Protein AF-A0AAV7JJJ1-F1 (afdb_monomer_lite)

Sequence (125 aa):
MEVPTSPKYDLMKPVVTVRGFFNPWGVAVDDDIGFIYVTDWSIPIISIFSETGEFLNTFTNLIMREAWGIAIRRDKLYVTDTSVDALFYFQFDAGLHLVGTFGNGRGSADNQFDYPNGITVNIRP

Organism: NCBI:txid111878

Radius of gyration: 17.33 Å; chains: 1; bounding box: 35×55×40 Å

Foldseek 3Di:
DDDDPDPVCVVVPDLDDDDDADAWAEWEADPVQGKIWIDHQQDQWIFIAHNSRHTDDIDHDPPAHGWAYWYDADQKIKTDHQVFQKIWIFGHDPDTDTPDIFAPEDDDDPSGGHRDHYDYDPNDD

pLDDT: mean 87.76, std 12.78, range [43.44, 97.56]

Structure (mmCIF, N/CA/C/O backbone):
data_AF-A0AAV7JJJ1-F1
#
_entry.id   AF-A0AAV7JJJ1-F1
#
loop_
_atom_site.group_PDB
_atom_site.id
_atom_site.type_symbol
_atom_site.label_atom_id
_atom_site.label_alt_id
_atom_site.label_comp_id
_atom_site.label_asym_id
_atom_site.label_entity_id
_atom_site.label_seq_id
_atom_site.pdbx_PDB_ins_code
_atom_site.Cartn_x
_atom_site.Cartn_y
_atom_site.Cartn_z
_atom_site.occupancy
_atom_site.B_iso_or_equiv
_atom_site.auth_seq_id
_atom_site.auth_comp_id
_atom_site.auth_asym_id
_atom_site.auth_atom_id
_atom_site.pdbx_PDB_model_num
ATOM 1 N N . MET A 1 1 ? -16.444 41.932 19.109 1.00 43.94 1 MET A N 1
ATOM 2 C CA . MET A 1 1 ? -16.946 41.449 17.809 1.00 43.94 1 MET A CA 1
ATOM 3 C C . MET A 1 1 ? -16.782 39.943 17.839 1.00 43.94 1 MET A C 1
ATOM 5 O O . MET A 1 1 ? -15.655 39.473 17.785 1.00 43.94 1 MET A O 1
ATOM 9 N N . GLU A 1 2 ? -17.861 39.216 18.111 1.00 43.44 2 GLU A N 1
ATOM 10 C CA . GLU A 1 2 ? -17.832 37.751 18.174 1.00 43.44 2 GLU A CA 1
ATOM 11 C C . GLU A 1 2 ? -17.745 37.189 16.754 1.00 43.44 2 GLU A C 1
ATOM 13 O O . GLU A 1 2 ? -18.438 37.657 15.850 1.00 43.44 2 GLU A O 1
ATOM 18 N N . VAL A 1 3 ? -16.853 36.222 16.545 1.00 57.00 3 VAL A N 1
ATOM 19 C CA . VAL A 1 3 ? -16.746 35.500 15.275 1.00 57.00 3 VAL A CA 1
ATOM 20 C C . VAL A 1 3 ? -17.973 34.587 15.166 1.00 57.00 3 VAL A C 1
ATOM 22 O O . VAL A 1 3 ? -18.196 33.798 16.084 1.00 57.00 3 VAL A O 1
ATOM 25 N N . PRO A 1 4 ? -18.776 34.654 14.090 1.00 48.22 4 PRO A N 1
ATOM 26 C CA . P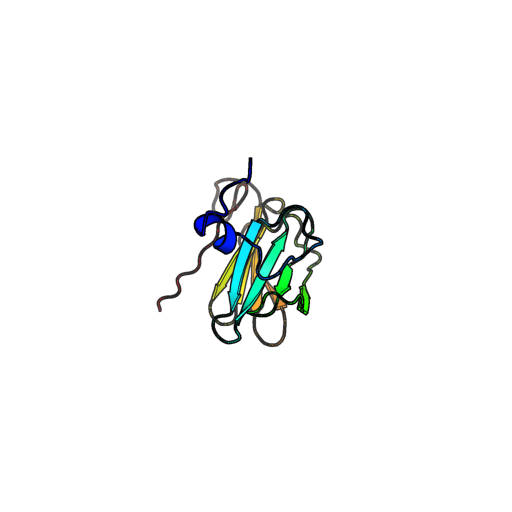RO A 1 4 ? -19.939 33.786 13.948 1.00 48.22 4 PRO A CA 1
ATOM 27 C C . PRO A 1 4 ? -19.507 32.315 13.905 1.00 48.22 4 PRO A C 1
ATOM 29 O O . PRO A 1 4 ? -18.723 31.917 13.039 1.00 48.22 4 PRO A O 1
ATOM 32 N N . THR A 1 5 ? -20.036 31.489 14.808 1.00 59.81 5 THR A N 1
ATOM 33 C CA . THR A 1 5 ? -19.883 30.030 14.772 1.00 59.81 5 THR A CA 1
ATOM 34 C C . THR A 1 5 ? -20.733 29.466 13.634 1.00 59.81 5 THR A C 1
ATOM 36 O O . THR A 1 5 ? -21.878 29.059 13.802 1.00 59.81 5 THR A O 1
ATOM 39 N N . SER A 1 6 ? -20.195 29.496 12.415 1.00 52.44 6 SER A N 1
ATOM 40 C CA . SER A 1 6 ? -20.846 28.875 11.260 1.00 52.44 6 SER A CA 1
ATOM 41 C C . SER A 1 6 ? -20.869 27.344 11.438 1.00 52.44 6 SER A C 1
ATOM 43 O O . SER A 1 6 ? -19.796 26.742 11.560 1.00 52.44 6 SER A O 1
ATOM 45 N N . PRO A 1 7 ? -22.046 26.684 11.377 1.00 59.09 7 PRO A N 1
ATOM 46 C CA . PRO A 1 7 ? -22.172 25.230 11.536 1.00 59.09 7 PRO A CA 1
ATOM 47 C C . PRO A 1 7 ? -21.383 24.417 10.498 1.00 59.09 7 PRO A C 1
ATOM 49 O O . PRO A 1 7 ? -21.140 23.230 10.686 1.00 59.09 7 PRO A O 1
ATOM 52 N N . LYS A 1 8 ? -20.931 25.051 9.408 1.00 53.62 8 LYS A N 1
ATOM 53 C CA . LYS A 1 8 ? -20.120 24.404 8.366 1.00 53.62 8 LYS A CA 1
ATOM 54 C C . LYS A 1 8 ? -18.715 24.012 8.841 1.00 53.62 8 LYS A C 1
ATOM 56 O O . LYS A 1 8 ? -18.117 23.132 8.233 1.00 53.62 8 LYS A O 1
ATOM 61 N N . TYR A 1 9 ? -18.194 24.642 9.897 1.00 52.31 9 TYR A N 1
ATOM 62 C CA . TYR A 1 9 ? -16.849 24.358 10.419 1.00 52.31 9 TYR A CA 1
ATOM 63 C C . TYR A 1 9 ? -16.840 23.369 11.588 1.00 52.31 9 TYR A C 1
ATOM 65 O O . TYR A 1 9 ? -15.801 22.775 11.863 1.00 52.31 9 TYR A O 1
ATOM 73 N N . ASP A 1 10 ? -17.983 23.135 12.239 1.00 61.75 10 ASP A N 1
ATOM 74 C CA . ASP A 1 10 ? -18.092 22.105 13.283 1.00 61.75 10 ASP A CA 1
ATOM 75 C C . ASP A 1 10 ? -17.968 20.685 12.699 1.00 61.75 10 ASP A C 1
ATOM 77 O O . ASP A 1 10 ? -17.469 19.786 13.367 1.00 61.75 10 ASP A O 1
ATOM 81 N N . LEU A 1 11 ? -18.309 20.510 11.414 1.00 61.12 11 LEU A N 1
ATOM 82 C CA . LEU A 1 11 ? -18.124 19.263 10.656 1.00 61.12 11 LEU A CA 1
ATOM 83 C C . LEU A 1 11 ? -16.674 19.006 10.208 1.00 61.12 11 LEU A C 1
ATOM 85 O O . LEU A 1 11 ? -16.381 17.925 9.710 1.00 61.12 11 LEU A O 1
ATOM 89 N N . MET A 1 12 ? -15.770 19.982 10.348 1.00 65.44 12 MET A N 1
ATOM 90 C CA . MET A 1 12 ? -14.355 19.838 9.966 1.00 65.44 12 MET A CA 1
ATOM 91 C C . MET A 1 12 ? -13.448 19.525 11.160 1.00 65.44 12 MET A C 1
ATOM 93 O O . MET A 1 12 ? -12.228 19.453 11.007 1.00 65.44 12 MET A O 1
ATOM 97 N N . LYS A 1 13 ? -14.016 19.353 12.361 1.00 68.88 13 LYS A N 1
ATOM 98 C CA . LYS A 1 13 ? -13.244 18.894 13.513 1.00 68.88 13 LYS A CA 1
ATOM 99 C C . LYS A 1 13 ? -12.899 17.415 13.313 1.00 68.88 13 LYS A C 1
ATOM 101 O O . LYS A 1 13 ? -13.810 16.626 13.058 1.00 68.88 13 LYS A O 1
ATOM 106 N N . PRO A 1 14 ? -11.618 17.023 13.432 1.00 70.69 14 PRO A N 1
ATOM 107 C CA . PRO A 1 14 ? -11.247 15.618 13.379 1.00 70.69 14 PRO A CA 1
ATOM 108 C C . PRO A 1 14 ? -12.008 14.850 14.461 1.00 70.69 14 PRO A C 1
ATOM 110 O O . PRO A 1 14 ? -11.978 15.250 15.625 1.00 70.69 14 PRO A O 1
ATOM 113 N N . VAL A 1 15 ? -12.662 13.749 14.087 1.00 75.81 15 VAL A N 1
ATOM 114 C CA . VAL A 1 15 ? -13.274 12.826 15.061 1.00 75.81 15 VAL A CA 1
ATOM 115 C C . VAL A 1 15 ? -12.175 12.165 15.899 1.00 75.81 15 VAL A C 1
ATOM 117 O O . VAL A 1 15 ? -12.313 12.022 17.110 1.00 75.81 15 VAL A O 1
ATOM 120 N N . VAL A 1 16 ? -11.043 11.851 15.261 1.00 79.56 16 VAL A N 1
ATOM 121 C CA . VAL A 1 16 ? -9.823 11.339 15.889 1.00 79.56 16 VAL A CA 1
ATOM 122 C C . VAL A 1 16 ? -8.614 12.027 15.258 1.00 79.56 16 VAL A C 1
ATOM 124 O O . VAL A 1 16 ? -8.584 12.274 14.054 1.00 79.56 16 VAL A O 1
ATOM 127 N N . THR A 1 17 ? -7.613 12.366 16.074 1.00 80.50 17 THR A N 1
ATOM 128 C CA . THR A 1 17 ? -6.314 12.854 15.592 1.00 80.50 17 THR A CA 1
ATOM 129 C C . THR A 1 17 ? -5.267 11.774 15.801 1.00 80.50 17 THR A C 1
ATOM 131 O O . THR A 1 17 ? -4.883 11.491 16.935 1.00 80.50 17 THR A O 1
ATOM 13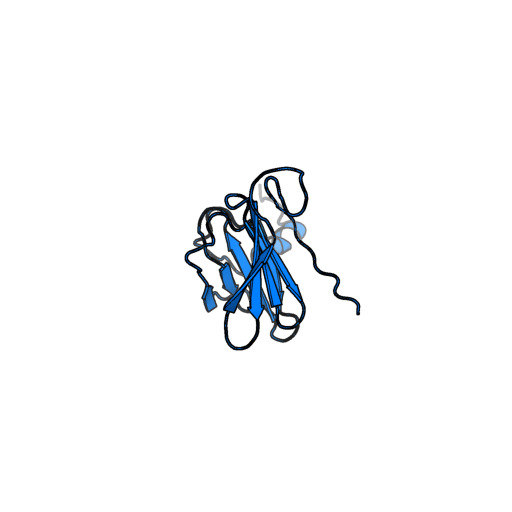4 N N . VAL A 1 18 ? -4.775 11.212 14.702 1.00 80.81 18 VAL A N 1
ATOM 135 C CA . VAL A 1 18 ? -3.653 10.273 14.697 1.00 80.81 18 VAL A CA 1
ATOM 136 C C . VAL A 1 18 ? -2.351 11.043 14.467 1.00 80.81 18 VAL A C 1
ATOM 138 O O . VAL A 1 18 ? -2.295 11.950 13.638 1.00 80.81 18 VAL A O 1
ATOM 141 N N . ARG A 1 19 ? -1.296 10.703 15.215 1.00 82.44 19 ARG A N 1
ATOM 142 C CA . ARG A 1 19 ? 0.049 11.292 15.087 1.00 82.44 19 ARG A CA 1
ATOM 143 C C . ARG A 1 19 ? 1.047 10.246 14.592 1.00 82.44 19 ARG A C 1
ATOM 145 O O . ARG A 1 19 ? 0.778 9.056 14.683 1.00 82.44 19 ARG A O 1
ATOM 152 N N . GLY A 1 20 ? 2.216 10.697 14.138 1.00 81.69 20 GLY A N 1
ATOM 153 C CA . GLY A 1 20 ? 3.324 9.816 13.743 1.00 81.69 20 GLY A CA 1
ATOM 154 C C . GLY A 1 20 ? 3.426 9.539 12.243 1.00 81.69 20 GLY A C 1
ATOM 155 O O . GLY A 1 20 ? 4.365 8.870 11.830 1.00 81.69 20 GLY A O 1
ATOM 156 N N . PHE A 1 21 ? 2.518 10.094 11.439 1.00 87.06 21 PHE A N 1
ATOM 157 C CA . PHE A 1 21 ? 2.691 10.170 9.993 1.00 87.06 21 PHE A CA 1
ATOM 158 C C . PHE A 1 21 ? 3.662 11.287 9.619 1.00 87.06 21 PHE A C 1
ATOM 160 O O . PHE A 1 21 ? 3.628 12.371 10.210 1.00 87.06 21 PHE A O 1
ATOM 167 N N . PHE A 1 22 ? 4.487 11.024 8.614 1.00 90.81 22 PHE A N 1
ATOM 168 C CA . PHE A 1 22 ? 5.358 12.012 7.991 1.00 90.81 22 PHE A CA 1
ATOM 169 C C . PHE A 1 22 ? 4.798 12.409 6.633 1.00 90.81 22 PHE A C 1
ATOM 171 O O . PHE A 1 22 ? 4.587 13.597 6.399 1.00 90.81 22 PHE A O 1
ATOM 178 N N . ASN A 1 23 ? 4.503 11.431 5.773 1.00 93.38 23 ASN A N 1
ATOM 179 C CA . ASN A 1 23 ? 3.926 11.658 4.452 1.00 93.38 23 ASN A CA 1
ATOM 180 C C . ASN A 1 23 ? 2.963 10.510 4.096 1.00 93.38 23 ASN A C 1
ATOM 182 O O . ASN A 1 23 ? 3.336 9.621 3.333 1.00 93.38 23 ASN A O 1
ATOM 186 N N . PRO A 1 24 ? 1.733 10.488 4.640 1.00 93.81 24 PRO A N 1
ATOM 187 C CA . PRO A 1 24 ? 0.760 9.453 4.311 1.00 93.81 24 PRO A CA 1
ATOM 188 C C . PRO A 1 24 ? 0.241 9.653 2.880 1.00 93.81 24 PRO A C 1
ATOM 190 O O . PRO A 1 24 ? -0.165 10.762 2.529 1.00 93.81 24 PRO A O 1
ATOM 193 N N . TRP A 1 25 ? 0.240 8.597 2.059 1.00 94.94 25 TRP A N 1
ATOM 194 C CA . TRP A 1 25 ? -0.097 8.702 0.626 1.00 94.94 25 TRP A CA 1
ATOM 195 C C . TRP A 1 25 ? -1.232 7.793 0.164 1.00 94.94 25 TRP A C 1
ATOM 197 O O . TRP A 1 25 ? -2.059 8.217 -0.645 1.00 94.94 25 TRP A O 1
ATOM 207 N N . GLY A 1 26 ? -1.281 6.557 0.650 1.00 96.12 26 GLY A N 1
ATOM 208 C CA . GLY A 1 26 ? -2.278 5.569 0.257 1.00 96.12 26 GLY A CA 1
ATOM 209 C C . GLY A 1 26 ? -3.128 5.128 1.438 1.00 96.12 26 GLY A C 1
ATOM 210 O O . GLY A 1 26 ? -2.650 5.048 2.567 1.00 96.12 26 GLY A O 1
ATOM 211 N N . VAL A 1 27 ? -4.393 4.813 1.163 1.00 96.94 27 VAL A N 1
ATOM 212 C CA . VAL A 1 27 ? -5.323 4.234 2.134 1.00 96.94 27 VAL A CA 1
ATOM 213 C C . VAL A 1 27 ? -6.142 3.122 1.485 1.00 96.94 27 VAL A C 1
ATOM 215 O O . VAL A 1 27 ? -6.594 3.264 0.349 1.00 96.94 27 VAL A O 1
ATOM 218 N N . ALA A 1 28 ? -6.337 2.024 2.208 1.00 96.44 28 ALA A N 1
ATOM 219 C CA . ALA A 1 28 ? -7.251 0.949 1.846 1.00 96.44 28 ALA A CA 1
ATOM 220 C C . ALA A 1 28 ? -8.035 0.499 3.082 1.00 96.44 28 ALA A C 1
ATOM 222 O O . ALA A 1 28 ? -7.555 0.627 4.208 1.00 96.44 28 ALA A O 1
ATOM 223 N N . VAL A 1 29 ? -9.236 -0.023 2.860 1.00 95.19 29 VAL A N 1
ATOM 224 C CA . VAL A 1 29 ? -10.098 -0.568 3.910 1.00 95.19 29 VAL A CA 1
ATOM 225 C C . VAL A 1 29 ? -10.294 -2.050 3.632 1.00 95.19 29 VAL A C 1
ATOM 227 O O . VAL A 1 29 ? -10.489 -2.444 2.482 1.00 95.19 29 VAL A O 1
ATOM 230 N N . ASP A 1 30 ? -10.187 -2.860 4.676 1.00 92.88 30 ASP A N 1
ATOM 231 C CA . ASP A 1 30 ? -10.661 -4.236 4.655 1.00 92.88 30 ASP A CA 1
ATOM 232 C C . ASP A 1 30 ? -12.182 -4.229 4.818 1.00 92.88 30 ASP A C 1
ATOM 234 O O . ASP A 1 30 ? -12.691 -3.896 5.889 1.00 92.88 30 ASP A O 1
ATOM 238 N N . ASP A 1 31 ? -12.902 -4.571 3.751 1.00 90.38 31 ASP A N 1
ATOM 239 C CA . ASP A 1 31 ? -14.366 -4.557 3.735 1.00 90.38 31 ASP A CA 1
ATOM 240 C C . ASP A 1 31 ? -14.992 -5.607 4.678 1.00 90.38 31 ASP A C 1
ATOM 242 O O . ASP A 1 31 ? -16.156 -5.452 5.054 1.00 90.38 31 ASP A O 1
ATOM 246 N N . ASP A 1 32 ? -14.255 -6.653 5.078 1.00 89.94 32 ASP A N 1
ATOM 247 C CA . ASP A 1 32 ? -14.782 -7.734 5.919 1.00 89.94 32 ASP A CA 1
ATOM 248 C C . ASP A 1 32 ? -14.714 -7.393 7.419 1.00 89.94 32 ASP A C 1
ATOM 250 O O . ASP A 1 32 ? -15.638 -7.722 8.168 1.00 89.94 32 ASP A O 1
ATOM 254 N N . ILE A 1 33 ? -13.639 -6.733 7.875 1.00 91.38 33 ILE A N 1
ATOM 255 C CA . ILE A 1 33 ? -13.418 -6.415 9.308 1.00 91.38 33 ILE A CA 1
ATOM 256 C C . ILE A 1 33 ? -13.351 -4.915 9.629 1.00 91.38 33 ILE A C 1
ATOM 258 O O . ILE A 1 33 ? -13.283 -4.546 10.801 1.00 91.38 33 ILE A O 1
ATOM 262 N N . GLY A 1 34 ? -13.333 -4.044 8.618 1.00 93.06 34 GLY A N 1
ATOM 263 C CA . GLY A 1 34 ? -13.321 -2.586 8.776 1.00 93.06 34 GLY A CA 1
ATOM 264 C C . GLY A 1 34 ? -11.958 -1.973 9.117 1.00 93.06 34 GLY A C 1
ATOM 265 O O . GLY A 1 34 ? -11.879 -0.783 9.427 1.00 93.06 34 GLY A O 1
ATOM 266 N N . PHE A 1 35 ? -10.868 -2.743 9.086 1.00 94.56 35 PHE A N 1
ATOM 267 C CA . PHE A 1 35 ? -9.534 -2.209 9.372 1.00 94.56 35 PHE A CA 1
ATOM 268 C C . PHE A 1 35 ? -9.053 -1.284 8.253 1.00 94.56 35 PHE A C 1
ATOM 270 O O . PHE A 1 35 ? -9.254 -1.547 7.068 1.00 94.56 35 PHE A O 1
ATOM 277 N N . ILE A 1 36 ? -8.382 -0.200 8.640 1.00 95.25 36 ILE A N 1
ATOM 278 C CA . ILE A 1 36 ? -7.868 0.826 7.733 1.00 95.25 36 ILE A CA 1
ATOM 279 C C . ILE A 1 36 ? -6.348 0.696 7.659 1.00 95.25 36 ILE A C 1
ATOM 281 O O . ILE A 1 36 ? -5.661 0.734 8.678 1.00 95.25 36 ILE A O 1
ATOM 285 N N . TYR A 1 37 ? -5.820 0.593 6.446 1.00 95.56 37 TYR A N 1
ATOM 286 C CA . TYR A 1 37 ? -4.399 0.430 6.159 1.00 95.56 37 TYR A CA 1
ATOM 287 C C . TYR A 1 37 ? -3.889 1.680 5.464 1.00 95.56 37 TYR A C 1
ATOM 289 O O . TYR A 1 37 ? -4.437 2.077 4.438 1.00 95.56 37 TYR A O 1
ATOM 297 N N . VAL A 1 38 ? -2.841 2.293 6.009 1.00 96.31 38 VAL A N 1
ATOM 298 C CA . VAL A 1 38 ? -2.282 3.550 5.502 1.00 96.31 38 VAL A CA 1
ATOM 299 C C . VAL A 1 38 ? -0.798 3.378 5.218 1.00 96.31 38 VAL A C 1
ATOM 301 O O . VAL A 1 38 ? -0.042 2.980 6.105 1.00 96.31 38 VAL A O 1
ATOM 304 N N . THR A 1 39 ? -0.374 3.694 3.997 1.00 95.88 39 THR A N 1
ATOM 305 C CA . THR A 1 39 ? 1.046 3.776 3.625 1.00 95.88 39 THR A CA 1
ATOM 306 C C . THR A 1 39 ? 1.604 5.153 3.956 1.00 95.88 39 THR A C 1
ATOM 308 O O . THR A 1 39 ? 0.932 6.173 3.776 1.00 95.88 39 THR A O 1
ATOM 311 N N . ASP A 1 40 ? 2.855 5.186 4.409 1.00 93.81 40 ASP A N 1
ATOM 312 C CA . ASP A 1 40 ? 3.634 6.412 4.562 1.00 93.81 40 ASP A CA 1
ATOM 313 C C . ASP A 1 40 ? 4.824 6.365 3.598 1.00 93.81 40 ASP A C 1
ATOM 315 O O . ASP A 1 40 ? 5.609 5.424 3.610 1.00 93.81 40 ASP A O 1
ATOM 319 N N . TRP A 1 41 ? 4.966 7.367 2.736 1.00 91.88 41 TRP A N 1
ATOM 320 C CA . TRP A 1 41 ? 6.045 7.398 1.745 1.00 91.88 41 TRP A CA 1
ATOM 321 C C . TRP A 1 41 ? 7.422 7.573 2.391 1.00 91.88 41 TRP A C 1
ATOM 323 O O . TRP A 1 41 ? 8.425 7.109 1.859 1.00 91.88 41 TRP A O 1
ATOM 333 N N . SER A 1 42 ? 7.491 8.242 3.544 1.00 91.31 42 SER A N 1
ATOM 334 C CA . SER A 1 42 ? 8.760 8.521 4.221 1.00 91.31 42 SER A CA 1
ATOM 335 C C . SER A 1 42 ? 9.152 7.467 5.245 1.00 91.31 42 SER A C 1
ATOM 337 O O . SER A 1 42 ? 10.290 7.480 5.720 1.00 91.31 42 SER A O 1
ATOM 339 N N . ILE A 1 43 ? 8.234 6.569 5.602 1.00 89.69 43 ILE A N 1
ATOM 340 C CA . ILE A 1 43 ? 8.505 5.473 6.525 1.00 89.69 43 ILE A CA 1
ATOM 341 C C . ILE A 1 43 ? 8.046 4.172 5.864 1.00 89.69 43 ILE A C 1
ATOM 343 O O . ILE A 1 43 ? 6.859 4.048 5.595 1.00 89.69 43 ILE A O 1
ATOM 347 N N . PRO A 1 44 ? 8.917 3.162 5.680 1.00 89.25 44 PRO A N 1
ATOM 348 C CA . PRO A 1 44 ? 8.584 1.903 5.006 1.00 89.25 44 PRO A CA 1
ATOM 349 C C . PRO A 1 44 ? 7.709 0.973 5.873 1.00 89.25 44 PRO A C 1
ATOM 351 O O . PRO A 1 44 ? 8.070 -0.164 6.198 1.00 89.25 44 PRO A O 1
ATOM 354 N N . ILE A 1 45 ? 6.553 1.477 6.291 1.00 92.06 45 ILE A N 1
ATOM 355 C CA . ILE A 1 45 ? 5.550 0.804 7.102 1.00 92.06 45 ILE A CA 1
ATOM 356 C C . ILE A 1 45 ? 4.161 1.007 6.500 1.00 92.06 45 ILE A C 1
ATOM 358 O O . ILE A 1 45 ? 3.886 1.980 5.799 1.00 92.06 45 ILE A O 1
ATOM 362 N N . ILE A 1 46 ? 3.268 0.090 6.845 1.00 94.38 46 ILE A N 1
ATOM 363 C CA . ILE A 1 46 ? 1.827 0.236 6.698 1.00 94.38 46 ILE A CA 1
ATOM 364 C C . ILE A 1 46 ? 1.263 0.344 8.110 1.00 94.38 46 ILE A C 1
ATOM 366 O O . ILE A 1 46 ? 1.410 -0.581 8.910 1.00 94.38 46 ILE A O 1
ATOM 370 N N . SER A 1 47 ? 0.645 1.473 8.427 1.00 94.69 47 SER A N 1
ATOM 371 C CA . SER A 1 47 ? -0.050 1.676 9.697 1.00 94.69 47 SER A CA 1
ATOM 372 C C . SER A 1 47 ? -1.462 1.106 9.602 1.00 94.69 47 SER A C 1
ATOM 374 O O . SER A 1 47 ? -2.149 1.328 8.607 1.00 94.69 47 SER A O 1
ATOM 376 N N . ILE A 1 48 ? -1.886 0.375 10.630 1.00 94.56 48 ILE A N 1
ATOM 377 C CA . ILE A 1 48 ? -3.165 -0.335 10.683 1.00 94.56 48 ILE A CA 1
ATOM 378 C C . ILE A 1 48 ? -4.015 0.281 11.789 1.00 94.56 48 ILE A C 1
ATOM 380 O O . ILE A 1 48 ? -3.562 0.399 12.932 1.00 94.56 48 ILE A O 1
ATOM 384 N N . PHE A 1 49 ? -5.246 0.646 11.453 1.00 94.25 49 PHE A N 1
ATOM 385 C CA . PHE A 1 49 ? -6.208 1.258 12.360 1.00 94.25 49 PHE A CA 1
ATOM 386 C C . PHE A 1 49 ? -7.511 0.472 12.398 1.00 94.25 49 PHE A C 1
ATOM 388 O O . PHE A 1 49 ? -7.854 -0.227 11.445 1.00 94.25 49 PHE A O 1
ATOM 395 N N . SER A 1 50 ? -8.255 0.626 13.487 1.00 93.50 50 SER A N 1
ATOM 396 C CA . SER A 1 50 ? -9.654 0.216 13.541 1.00 93.50 50 SER A CA 1
ATOM 397 C C . SER A 1 50 ? -10.513 1.100 12.630 1.00 93.50 50 SER A C 1
ATOM 399 O O . SER A 1 50 ? -10.107 2.198 12.238 1.00 93.50 50 SER A O 1
ATOM 401 N N . GLU A 1 51 ? -11.753 0.678 12.383 1.00 92.62 51 GLU A N 1
ATOM 402 C CA . GLU A 1 51 ? -12.758 1.486 11.673 1.00 92.62 51 GLU A CA 1
ATOM 403 C C . GLU A 1 51 ? -13.044 2.840 12.355 1.00 92.62 51 GLU A C 1
ATOM 405 O O . GLU A 1 51 ? -13.476 3.796 11.712 1.00 92.62 51 GLU A O 1
ATOM 410 N N . THR A 1 52 ? -12.775 2.947 13.661 1.00 90.38 52 THR A N 1
ATOM 411 C CA . THR A 1 52 ? -12.948 4.174 14.451 1.00 90.38 52 THR A CA 1
ATOM 412 C C . THR A 1 52 ? -11.700 5.061 14.471 1.00 90.38 52 THR A C 1
ATOM 414 O O . THR A 1 52 ? -11.732 6.141 15.060 1.00 90.38 52 THR A O 1
ATOM 417 N N . GLY A 1 53 ? -10.609 4.642 13.819 1.00 89.12 53 GLY A N 1
ATOM 418 C CA . GLY A 1 53 ? -9.351 5.388 13.737 1.00 89.12 53 GLY A CA 1
ATOM 419 C C . GLY A 1 53 ? -8.395 5.169 14.914 1.00 89.12 53 GLY A C 1
ATOM 420 O O . GLY A 1 53 ? -7.434 5.925 15.063 1.00 89.12 53 GLY A O 1
ATOM 421 N N . GLU A 1 54 ? -8.627 4.156 15.754 1.00 91.44 54 GLU A N 1
ATOM 422 C CA . GLU A 1 54 ? -7.668 3.741 16.783 1.00 91.44 54 GLU A CA 1
ATOM 423 C C . GLU A 1 54 ? -6.469 3.057 16.123 1.00 91.44 54 GLU A C 1
ATOM 425 O O . GLU A 1 54 ? -6.643 2.179 15.283 1.00 91.44 54 GLU A O 1
ATOM 430 N N . PHE A 1 55 ? -5.248 3.445 16.492 1.00 92.81 55 PHE A N 1
ATOM 431 C CA . PHE A 1 55 ? -4.043 2.771 16.011 1.00 92.81 55 PHE A CA 1
ATOM 432 C C . PHE A 1 55 ? -3.940 1.371 16.618 1.00 92.81 55 PHE A C 1
ATOM 434 O O . PHE A 1 55 ? -3.890 1.231 17.838 1.00 92.81 55 PHE A O 1
ATOM 441 N N . LEU A 1 56 ? -3.858 0.351 15.766 1.00 92.88 56 LEU A N 1
ATOM 442 C CA . LEU A 1 56 ? -3.789 -1.045 16.188 1.00 92.88 56 LEU A CA 1
ATOM 443 C C . LEU A 1 56 ? -2.369 -1.593 16.093 1.00 92.88 56 LEU A C 1
ATOM 445 O O . LEU A 1 56 ? -1.881 -2.219 17.033 1.00 92.88 56 LEU A O 1
ATOM 449 N N . ASN A 1 57 ? -1.713 -1.406 14.945 1.00 92.31 57 ASN A N 1
ATOM 450 C CA . ASN A 1 57 ? -0.400 -1.991 14.690 1.00 92.31 57 ASN A CA 1
ATOM 451 C C . ASN A 1 57 ? 0.310 -1.333 13.495 1.00 92.31 57 ASN A C 1
ATOM 453 O O . ASN A 1 57 ? -0.280 -0.553 12.749 1.00 92.31 57 ASN A O 1
ATOM 457 N N . THR A 1 58 ? 1.568 -1.704 13.273 1.00 92.25 58 THR A N 1
ATOM 458 C CA . THR A 1 58 ? 2.291 -1.463 12.022 1.00 92.25 58 THR A CA 1
ATOM 459 C C . THR A 1 58 ? 2.728 -2.774 11.388 1.00 92.25 58 THR A C 1
ATOM 461 O O . THR A 1 58 ? 3.081 -3.742 12.059 1.00 92.25 58 THR A O 1
ATOM 464 N N . PHE A 1 59 ? 2.748 -2.785 10.062 1.00 92.38 59 PHE A N 1
ATOM 465 C CA . PHE A 1 59 ? 3.420 -3.801 9.272 1.00 92.38 59 PHE A CA 1
ATOM 466 C C . PHE A 1 59 ? 4.624 -3.187 8.568 1.00 92.38 59 PHE A C 1
ATOM 468 O O . PHE A 1 59 ? 4.550 -2.078 8.051 1.00 92.38 59 PHE A O 1
ATOM 475 N N . THR A 1 60 ? 5.732 -3.916 8.512 1.00 89.62 60 THR A N 1
ATOM 476 C CA . THR A 1 60 ? 6.906 -3.538 7.725 1.00 89.62 60 THR A CA 1
ATOM 477 C C . THR A 1 60 ? 7.456 -4.760 7.012 1.00 89.62 60 THR A C 1
ATOM 479 O O . THR A 1 60 ? 7.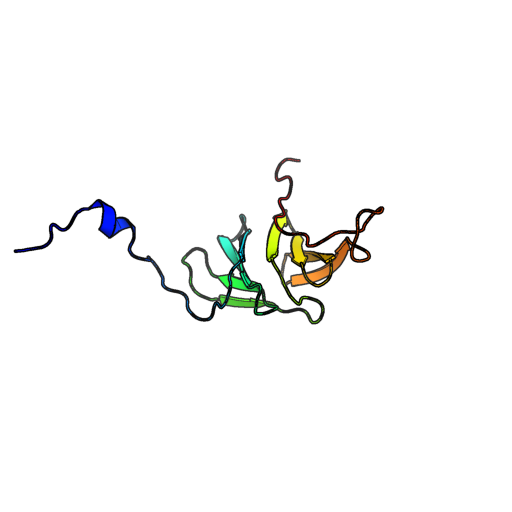306 -5.893 7.472 1.00 89.62 60 THR A O 1
ATOM 482 N N . ASN A 1 61 ? 8.123 -4.526 5.891 1.00 84.31 61 ASN A N 1
ATOM 483 C CA . ASN A 1 61 ? 8.894 -5.540 5.200 1.00 84.31 61 ASN A CA 1
ATOM 484 C C . ASN A 1 61 ? 10.231 -4.929 4.776 1.00 84.31 61 ASN A C 1
ATOM 486 O O . ASN A 1 61 ? 10.276 -3.775 4.362 1.00 84.31 61 ASN A O 1
ATOM 490 N N . LEU A 1 62 ? 11.308 -5.715 4.843 1.00 80.25 62 LEU A N 1
ATOM 491 C CA . LEU A 1 62 ? 12.672 -5.277 4.531 1.00 80.25 62 LEU A CA 1
ATOM 492 C C . LEU A 1 62 ? 12.867 -4.777 3.087 1.00 80.25 62 LEU A C 1
ATOM 494 O O . LEU A 1 62 ? 13.894 -4.162 2.803 1.00 80.25 62 LEU A O 1
ATOM 498 N N . ILE A 1 63 ? 11.927 -5.061 2.177 1.00 84.88 63 ILE A N 1
ATOM 499 C CA . ILE A 1 63 ? 12.018 -4.658 0.766 1.00 84.88 63 ILE A CA 1
ATOM 500 C C . ILE A 1 63 ? 11.228 -3.394 0.424 1.00 84.88 63 ILE A C 1
ATOM 502 O O . ILE A 1 63 ? 11.533 -2.777 -0.592 1.00 84.88 63 ILE A O 1
ATOM 506 N N . MET A 1 64 ? 10.234 -3.014 1.236 1.00 90.06 64 MET A N 1
ATOM 507 C CA . MET A 1 64 ? 9.505 -1.761 1.025 1.00 90.06 64 MET A CA 1
ATOM 508 C C . MET A 1 64 ? 10.392 -0.593 1.446 1.00 90.06 64 MET A C 1
ATOM 510 O O . MET A 1 64 ? 11.136 -0.680 2.425 1.00 90.06 64 MET A O 1
ATOM 514 N N . ARG A 1 65 ? 10.323 0.501 0.698 1.00 93.06 65 ARG A N 1
ATOM 515 C CA . ARG A 1 65 ? 11.149 1.692 0.891 1.00 93.06 65 ARG A CA 1
ATOM 516 C C . ARG A 1 65 ? 10.324 2.962 0.792 1.00 93.06 65 ARG A C 1
ATOM 518 O O . ARG A 1 65 ? 10.345 3.742 1.735 1.00 93.06 65 ARG A O 1
ATOM 525 N N . GLU A 1 66 ? 9.576 3.118 -0.294 1.00 94.50 66 GLU A N 1
ATOM 526 C CA . GLU A 1 66 ? 8.738 4.285 -0.570 1.00 94.50 66 GLU A CA 1
ATOM 527 C C . GLU A 1 66 ? 7.335 3.824 -0.982 1.00 94.50 66 GLU A C 1
ATOM 529 O O . GLU A 1 66 ? 6.914 3.949 -2.135 1.00 94.50 66 GLU A O 1
ATOM 534 N N . ALA A 1 67 ? 6.616 3.229 -0.027 1.00 94.56 67 ALA A N 1
ATOM 535 C CA . ALA A 1 67 ? 5.261 2.737 -0.246 1.00 94.56 67 ALA A CA 1
ATOM 536 C C . ALA A 1 67 ? 4.308 3.901 -0.567 1.00 94.56 67 ALA A C 1
ATOM 538 O O . ALA A 1 67 ? 4.197 4.853 0.204 1.00 94.56 67 ALA A O 1
ATOM 539 N N . TRP A 1 68 ? 3.597 3.802 -1.692 1.00 95.50 68 TRP A N 1
ATOM 540 C CA . TRP A 1 68 ? 2.743 4.875 -2.203 1.00 95.50 68 TRP A CA 1
ATOM 541 C C . TRP A 1 68 ? 1.268 4.478 -2.224 1.00 95.50 68 TRP A C 1
ATOM 543 O O . TRP A 1 68 ? 0.564 4.681 -1.240 1.00 95.50 68 TRP A O 1
ATOM 553 N N . GLY A 1 69 ? 0.773 3.906 -3.321 1.00 96.75 69 GLY A N 1
ATOM 554 C CA . GLY A 1 69 ? -0.572 3.362 -3.418 1.00 96.75 69 GLY A CA 1
ATOM 555 C C . GLY A 1 69 ? -0.712 2.029 -2.687 1.00 96.75 69 GLY A C 1
ATOM 556 O O . GLY A 1 69 ? 0.222 1.229 -2.628 1.00 96.75 69 GLY A O 1
ATOM 557 N N . ILE A 1 70 ? -1.913 1.780 -2.170 1.00 97.56 70 ILE A N 1
ATOM 558 C CA . ILE A 1 70 ? -2.302 0.534 -1.512 1.00 97.56 70 ILE A CA 1
ATOM 559 C C . ILE A 1 70 ? -3.709 0.134 -1.961 1.00 97.56 70 ILE A C 1
ATOM 561 O O . ILE A 1 70 ? -4.570 0.993 -2.141 1.00 97.56 70 ILE A O 1
ATOM 565 N N . ALA A 1 71 ? -3.944 -1.160 -2.167 1.00 96.94 71 ALA A N 1
ATOM 566 C CA . ALA A 1 71 ? -5.264 -1.692 -2.499 1.00 96.94 71 ALA A CA 1
ATOM 567 C C . ALA A 1 71 ? -5.448 -3.105 -1.940 1.00 96.94 71 ALA A C 1
ATOM 569 O O . ALA A 1 71 ? -4.508 -3.897 -1.929 1.00 96.94 71 ALA A O 1
ATOM 570 N N . ILE A 1 72 ? -6.669 -3.436 -1.525 1.00 95.12 72 ILE A N 1
ATOM 571 C CA . ILE A 1 72 ? -7.033 -4.755 -0.996 1.00 95.12 72 ILE A CA 1
ATOM 572 C C . ILE A 1 72 ? -8.024 -5.417 -1.952 1.00 95.12 72 ILE A C 1
ATOM 574 O O . ILE A 1 72 ? -8.975 -4.789 -2.414 1.00 95.12 72 ILE A O 1
ATOM 578 N N . ARG A 1 73 ? -7.801 -6.695 -2.270 1.00 92.31 73 ARG A N 1
ATOM 579 C CA . ARG A 1 73 ? -8.743 -7.532 -3.020 1.00 92.31 73 ARG A CA 1
ATOM 580 C C . ARG A 1 73 ? -8.766 -8.927 -2.425 1.00 92.31 73 ARG A C 1
ATOM 582 O O . ARG A 1 73 ? -7.838 -9.697 -2.674 1.00 92.31 73 ARG A O 1
ATOM 589 N N . ARG A 1 74 ? -9.879 -9.276 -1.773 1.00 90.06 74 ARG A N 1
ATOM 590 C CA . ARG A 1 74 ? -10.043 -10.566 -1.088 1.00 90.06 74 ARG A CA 1
ATOM 591 C C . ARG A 1 74 ? -8.876 -10.762 -0.116 1.00 90.06 74 ARG A C 1
ATOM 593 O O . ARG A 1 74 ? -8.589 -9.888 0.683 1.00 90.06 74 ARG A O 1
ATOM 600 N N . ASP A 1 75 ? -8.143 -11.847 -0.288 1.00 91.19 75 ASP A N 1
ATOM 601 C CA . ASP A 1 75 ? -7.027 -12.286 0.525 1.00 91.19 75 ASP A CA 1
ATOM 602 C C . ASP A 1 75 ? -5.678 -11.700 0.084 1.00 91.19 75 ASP A C 1
ATOM 604 O O . ASP A 1 75 ? -4.629 -12.269 0.382 1.00 91.19 75 ASP A O 1
ATOM 608 N N . LYS A 1 76 ? -5.671 -10.580 -0.654 1.00 94.25 76 LYS A N 1
ATOM 609 C CA . LYS A 1 76 ? -4.437 -9.927 -1.108 1.00 94.25 76 LYS A CA 1
ATOM 610 C C . LYS A 1 76 ? -4.426 -8.429 -0.873 1.00 94.25 76 LYS A C 1
ATOM 612 O O . LYS A 1 76 ? -5.360 -7.726 -1.255 1.00 94.25 76 LYS A O 1
ATOM 617 N N . LEU A 1 77 ? -3.294 -7.949 -0.371 1.00 95.31 77 LEU A N 1
ATOM 618 C CA . LEU A 1 77 ? -2.965 -6.537 -0.233 1.00 95.31 77 LEU A CA 1
ATOM 619 C C . LEU A 1 77 ? -1.832 -6.195 -1.200 1.00 95.31 77 LEU A C 1
ATOM 621 O O . LEU A 1 77 ? -0.792 -6.847 -1.195 1.00 95.31 77 LEU A O 1
ATOM 625 N N . TYR A 1 78 ? -2.028 -5.176 -2.027 1.00 96.50 78 TYR A N 1
ATOM 626 C CA . TYR A 1 78 ? -1.073 -4.704 -3.024 1.00 96.50 78 TYR A CA 1
ATOM 627 C C . TYR A 1 78 ? -0.530 -3.344 -2.609 1.00 96.50 78 TYR A C 1
ATOM 629 O O . TYR A 1 78 ? -1.303 -2.492 -2.177 1.00 96.50 78 TYR A O 1
ATOM 637 N N . VAL A 1 79 ? 0.771 -3.128 -2.787 1.00 96.69 79 VAL A N 1
ATOM 638 C CA . VAL A 1 79 ? 1.449 -1.855 -2.519 1.00 96.69 79 VAL A CA 1
ATOM 639 C C . VAL A 1 79 ? 2.342 -1.513 -3.699 1.00 96.69 79 VAL A C 1
ATOM 641 O O . VAL 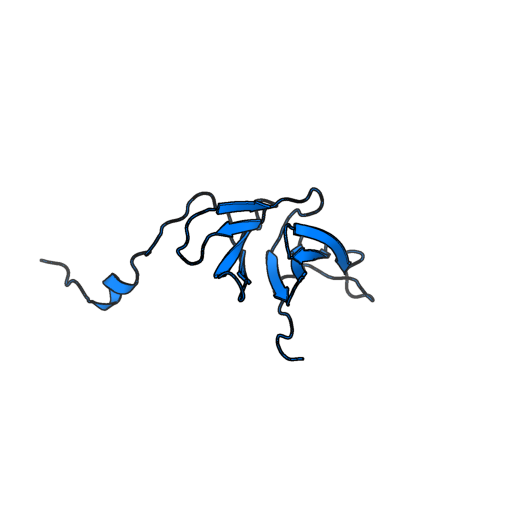A 1 79 ? 3.145 -2.344 -4.110 1.00 96.69 79 VAL A O 1
ATOM 644 N N . THR A 1 80 ? 2.238 -0.303 -4.238 1.00 96.69 80 THR A N 1
ATOM 645 C CA . THR A 1 80 ? 3.243 0.231 -5.171 1.00 96.69 80 THR A CA 1
ATOM 646 C C . THR A 1 80 ? 4.395 0.843 -4.385 1.00 96.69 80 THR A C 1
ATOM 648 O O . THR A 1 80 ? 4.153 1.551 -3.405 1.00 96.69 80 THR A O 1
ATOM 651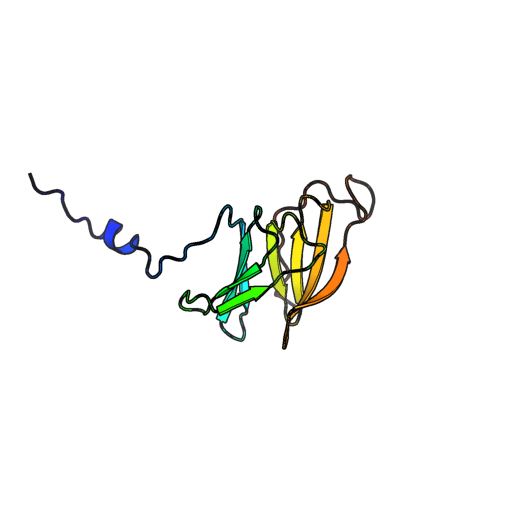 N N . ASP A 1 81 ? 5.622 0.652 -4.847 1.00 96.00 81 ASP A N 1
ATOM 652 C CA . ASP A 1 81 ? 6.803 1.307 -4.294 1.00 96.00 81 ASP A CA 1
ATOM 653 C C . ASP A 1 81 ? 7.508 2.123 -5.378 1.00 96.00 81 ASP A C 1
ATOM 655 O O . ASP A 1 81 ? 7.989 1.576 -6.378 1.00 96.00 81 ASP A O 1
ATOM 659 N N . THR A 1 82 ? 7.563 3.442 -5.184 1.00 95.19 82 THR A N 1
ATOM 660 C CA . THR A 1 82 ? 8.112 4.374 -6.178 1.00 95.19 82 THR A CA 1
ATOM 661 C C . THR A 1 82 ? 9.625 4.313 -6.294 1.00 95.19 82 THR A C 1
ATOM 663 O O . THR A 1 82 ? 10.168 4.666 -7.336 1.00 95.19 82 THR A O 1
ATOM 666 N N . SER A 1 83 ? 10.320 3.873 -5.247 1.00 94.94 83 SER A N 1
ATOM 667 C CA . SER A 1 83 ? 11.783 3.787 -5.250 1.00 94.94 83 SER A CA 1
ATOM 668 C C . SER A 1 83 ? 12.292 2.462 -5.809 1.00 94.94 83 SER A C 1
ATOM 670 O O . SER A 1 83 ? 13.394 2.402 -6.352 1.00 94.94 83 SER A O 1
ATOM 672 N N . VAL A 1 84 ? 11.495 1.399 -5.667 1.00 94.81 84 VAL A N 1
ATOM 673 C CA . VAL A 1 84 ? 11.813 0.065 -6.191 1.00 94.81 84 VAL A CA 1
ATOM 674 C C . VAL A 1 84 ? 11.304 -0.110 -7.627 1.00 94.81 84 VAL A C 1
ATOM 676 O O . VAL A 1 84 ? 11.700 -1.061 -8.298 1.00 94.81 84 VAL A O 1
ATOM 679 N N . ASP A 1 85 ? 10.472 0.816 -8.120 1.00 96.31 85 ASP A N 1
ATOM 680 C CA . ASP A 1 85 ? 9.867 0.758 -9.455 1.00 96.31 85 ASP A CA 1
ATOM 681 C C . ASP A 1 85 ? 9.099 -0.567 -9.661 1.00 96.31 85 ASP A C 1
ATOM 683 O O . ASP A 1 85 ? 9.226 -1.263 -10.672 1.00 96.31 85 ASP A O 1
ATOM 687 N N . ALA A 1 86 ? 8.326 -0.946 -8.638 1.00 95.62 86 ALA A N 1
ATOM 688 C CA . ALA A 1 86 ? 7.629 -2.224 -8.568 1.00 95.62 86 ALA A CA 1
ATOM 689 C C . ALA A 1 86 ? 6.370 -2.147 -7.690 1.00 95.62 86 ALA A C 1
ATOM 691 O O . ALA A 1 86 ? 6.130 -1.176 -6.973 1.00 95.62 86 ALA A O 1
ATOM 692 N N . LEU A 1 87 ? 5.567 -3.207 -7.728 1.00 95.25 87 LEU A N 1
ATOM 693 C CA . LEU A 1 87 ? 4.448 -3.433 -6.825 1.00 95.25 87 LEU A CA 1
ATOM 694 C C . LEU A 1 87 ? 4.676 -4.727 -6.056 1.00 95.25 87 LEU A C 1
ATOM 696 O O . LEU A 1 87 ? 4.932 -5.763 -6.663 1.00 95.25 87 LEU A O 1
ATOM 700 N N . PHE A 1 88 ? 4.493 -4.701 -4.744 1.00 94.88 88 PHE A N 1
ATOM 701 C CA . PHE A 1 88 ? 4.469 -5.890 -3.901 1.00 94.88 88 PHE A CA 1
ATOM 702 C C . PHE A 1 88 ? 3.037 -6.336 -3.662 1.00 94.88 88 PHE A C 1
ATOM 704 O O . PHE A 1 88 ? 2.124 -5.513 -3.587 1.00 94.88 88 PHE A O 1
ATOM 711 N N . TYR A 1 89 ? 2.836 -7.639 -3.497 1.00 94.88 89 TYR A N 1
ATOM 712 C CA . TYR A 1 89 ? 1.572 -8.153 -2.997 1.00 94.88 89 TYR A CA 1
ATOM 713 C C . TYR A 1 89 ? 1.789 -9.162 -1.882 1.00 94.88 89 TYR A C 1
ATOM 715 O O . TYR A 1 89 ? 2.675 -10.021 -1.931 1.00 94.88 89 TYR A O 1
ATOM 723 N N . PHE A 1 90 ? 0.960 -9.018 -0.864 1.00 94.81 90 PHE A N 1
ATOM 724 C CA . PHE A 1 90 ? 0.981 -9.774 0.368 1.00 94.81 90 PHE A CA 1
ATOM 725 C C . PHE A 1 90 ? -0.308 -10.575 0.455 1.00 94.81 90 PHE A C 1
ATOM 727 O O . PHE A 1 90 ? -1.360 -10.102 0.022 1.00 94.81 90 PHE A O 1
ATOM 734 N N . GLN A 1 91 ? -0.232 -11.770 1.021 1.00 94.06 91 GLN A N 1
ATOM 735 C CA . GLN A 1 91 ? -1.423 -12.456 1.486 1.00 94.06 91 GLN A CA 1
ATOM 736 C C . GLN A 1 91 ? -1.996 -11.652 2.651 1.00 94.06 91 GLN A C 1
ATOM 738 O O . GLN A 1 91 ? -1.247 -11.086 3.451 1.00 94.06 91 GLN A O 1
ATOM 743 N N . PHE A 1 92 ? -3.315 -11.587 2.702 1.00 87.19 92 PHE A N 1
ATOM 744 C CA . PHE A 1 92 ? -4.080 -10.726 3.576 1.00 87.19 92 PHE A CA 1
ATOM 745 C C . PHE A 1 92 ? -5.161 -11.549 4.280 1.00 87.19 92 PHE A C 1
ATOM 747 O O . PHE A 1 92 ? -6.307 -11.602 3.848 1.00 87.19 92 PHE A O 1
ATOM 754 N N . ASP A 1 93 ? -4.747 -12.273 5.319 1.00 81.50 93 ASP A N 1
ATOM 755 C CA . ASP A 1 93 ? -5.616 -13.122 6.137 1.00 81.50 93 ASP A CA 1
ATOM 756 C C . ASP A 1 93 ? -5.301 -12.979 7.642 1.00 81.50 93 ASP A C 1
ATOM 758 O O . ASP A 1 93 ? -5.674 -11.994 8.270 1.00 81.50 93 ASP A O 1
ATOM 762 N N . ALA A 1 94 ? -4.581 -13.927 8.244 1.00 77.12 94 ALA A N 1
ATOM 763 C CA . ALA A 1 94 ? -4.137 -13.890 9.636 1.00 77.12 94 ALA A CA 1
ATOM 764 C C . ALA A 1 94 ? -2.839 -13.079 9.828 1.00 77.12 94 ALA A C 1
ATOM 766 O O . ALA A 1 94 ? -2.330 -12.959 10.944 1.00 77.12 94 ALA A O 1
ATOM 767 N N . GLY A 1 95 ? -2.285 -12.536 8.744 1.00 80.06 95 GLY A N 1
ATOM 768 C CA . GLY A 1 95 ? -1.136 -11.645 8.764 1.00 80.06 95 GLY A CA 1
ATOM 769 C C . GLY A 1 95 ? -0.672 -11.284 7.360 1.00 80.06 95 GLY A C 1
ATOM 770 O O . GLY A 1 95 ? -0.985 -11.966 6.388 1.00 80.06 95 GLY A O 1
ATOM 771 N N . LEU A 1 96 ? 0.112 -10.212 7.261 1.00 87.81 96 LEU A N 1
ATOM 772 C CA . LEU A 1 96 ? 0.712 -9.793 6.001 1.00 87.81 96 LEU A CA 1
ATOM 773 C C . LEU A 1 96 ? 2.006 -10.569 5.759 1.00 87.81 96 LEU A C 1
ATOM 775 O O . LEU A 1 96 ? 3.000 -10.386 6.462 1.00 87.81 96 LEU A O 1
ATOM 779 N N . HIS A 1 97 ? 2.007 -11.425 4.742 1.00 90.00 97 HIS A N 1
ATOM 780 C CA . HIS A 1 97 ? 3.216 -12.099 4.279 1.00 90.00 97 HIS A CA 1
ATOM 781 C C . HIS A 1 97 ? 3.414 -11.878 2.790 1.00 90.00 97 HIS A C 1
ATOM 783 O O . HIS A 1 97 ? 2.475 -11.970 2.005 1.00 90.00 97 HIS A O 1
ATOM 789 N N . LEU A 1 98 ? 4.646 -11.549 2.401 1.00 92.38 98 LEU A N 1
ATOM 790 C CA . LEU A 1 98 ? 4.972 -11.252 1.013 1.00 92.38 98 LEU A CA 1
ATOM 791 C C . LEU A 1 98 ? 4.760 -12.500 0.155 1.00 92.38 98 LEU A C 1
ATOM 793 O O . LEU A 1 98 ? 5.368 -13.536 0.416 1.00 92.38 98 LEU A O 1
ATOM 797 N N . VAL A 1 99 ? 3.944 -12.370 -0.888 1.00 94.94 99 VAL A N 1
ATOM 798 C CA . VAL A 1 99 ? 3.708 -13.437 -1.868 1.00 94.94 99 VAL A CA 1
ATOM 799 C C . VAL A 1 99 ? 4.537 -13.197 -3.124 1.00 94.94 99 VAL A C 1
ATOM 801 O O . VAL A 1 99 ? 5.078 -14.144 -3.692 1.00 94.94 99 VAL A O 1
ATOM 804 N N . GLY A 1 100 ? 4.692 -11.942 -3.553 1.00 94.00 100 GLY A N 1
ATOM 805 C CA . GLY A 1 100 ? 5.539 -11.639 -4.700 1.00 94.00 100 GLY A CA 1
ATOM 806 C C . GLY A 1 100 ? 5.593 -10.170 -5.086 1.00 94.00 100 GLY A C 1
ATOM 807 O O . GLY A 1 100 ? 5.144 -9.287 -4.354 1.00 94.00 100 GLY A O 1
ATOM 808 N N . THR A 1 101 ? 6.170 -9.935 -6.262 1.00 94.12 101 THR A N 1
ATOM 809 C CA . THR A 1 101 ? 6.364 -8.609 -6.849 1.00 94.12 101 THR A CA 1
ATOM 810 C C . THR A 1 101 ? 6.018 -8.601 -8.340 1.00 94.12 101 THR A C 1
ATOM 812 O O . THR A 1 101 ? 6.140 -9.629 -9.013 1.00 94.12 101 THR A O 1
ATOM 815 N N . PHE A 1 102 ? 5.604 -7.442 -8.842 1.00 92.44 102 PHE A N 1
ATOM 816 C CA . PHE A 1 102 ? 5.492 -7.098 -10.258 1.00 92.44 102 PHE A CA 1
ATOM 817 C C . PHE A 1 102 ? 6.400 -5.905 -10.527 1.00 92.44 102 PHE A C 1
ATOM 819 O O . PHE A 1 102 ? 6.399 -4.961 -9.745 1.00 92.44 102 PHE A O 1
ATOM 826 N N . GLY A 1 103 ? 7.136 -5.910 -11.633 1.00 93.81 103 GLY A N 1
ATOM 827 C CA . GLY A 1 103 ? 8.175 -4.910 -11.870 1.00 93.81 103 GLY A CA 1
ATOM 828 C C . GLY A 1 103 ? 9.565 -5.525 -11.835 1.00 93.81 103 GLY A C 1
ATOM 829 O O . GLY A 1 103 ? 9.911 -6.250 -10.903 1.00 93.81 103 GLY A O 1
ATOM 830 N N . ASN A 1 104 ? 10.369 -5.249 -12.856 1.00 93.94 104 ASN A N 1
ATOM 831 C CA . ASN A 1 104 ? 11.782 -5.628 -12.927 1.00 93.94 104 ASN A CA 1
ATOM 832 C C . ASN A 1 104 ? 12.709 -4.402 -13.035 1.00 93.94 104 ASN A C 1
ATOM 834 O O . ASN A 1 104 ? 13.838 -4.518 -13.515 1.00 93.94 104 ASN A O 1
ATOM 838 N N . GLY A 1 105 ? 12.239 -3.252 -12.548 1.00 93.69 105 GLY A N 1
ATOM 839 C CA . GLY A 1 105 ? 12.991 -2.009 -12.444 1.00 93.69 105 GLY A CA 1
ATOM 840 C C . GLY A 1 105 ? 12.439 -0.896 -13.325 1.00 93.69 105 GLY A C 1
ATOM 841 O O . GLY A 1 105 ? 11.380 -1.025 -13.947 1.00 93.69 105 GLY A O 1
ATOM 842 N N . ARG A 1 106 ? 13.199 0.201 -13.365 1.00 97.44 106 ARG A N 1
ATOM 843 C CA . ARG A 1 106 ? 12.784 1.430 -14.028 1.00 97.44 106 ARG A CA 1
ATOM 844 C C . ARG A 1 106 ? 12.677 1.298 -15.539 1.00 97.44 106 ARG A C 1
ATOM 846 O O . ARG A 1 106 ? 13.654 0.912 -16.184 1.00 97.44 106 ARG A O 1
ATOM 853 N N . GLY A 1 107 ? 11.566 1.754 -16.107 1.00 96.94 107 GLY A N 1
ATOM 854 C CA . GLY A 1 107 ? 11.467 2.028 -17.536 1.00 96.94 107 GLY A CA 1
ATOM 855 C C . GLY A 1 107 ? 10.090 1.776 -18.130 1.00 96.94 107 GLY A C 1
ATOM 856 O O . GLY A 1 107 ? 9.077 1.765 -17.438 1.00 96.94 107 GLY A O 1
ATOM 857 N N . SER A 1 108 ? 10.079 1.600 -19.449 1.00 96.69 108 SER A N 1
ATOM 858 C CA . SER A 1 108 ? 8.873 1.454 -20.269 1.00 96.69 108 SER A CA 1
ATOM 859 C C . SER A 1 108 ? 8.828 0.147 -21.063 1.00 96.69 108 SER A C 1
ATOM 861 O O . SER A 1 108 ? 7.942 -0.024 -21.902 1.00 96.69 108 SER A O 1
ATOM 863 N N . ALA A 1 109 ? 9.781 -0.764 -20.838 1.00 97.00 109 ALA A N 1
ATOM 864 C CA . ALA A 1 109 ? 9.737 -2.100 -21.420 1.00 97.00 109 ALA A CA 1
ATOM 865 C C . ALA A 1 109 ? 8.736 -3.002 -20.679 1.00 97.00 109 ALA A C 1
ATOM 867 O O . ALA A 1 109 ? 8.163 -2.633 -19.652 1.00 97.00 109 ALA A O 1
ATOM 868 N N . ASP A 1 110 ? 8.550 -4.217 -21.191 1.00 95.56 110 ASP A N 1
ATOM 869 C CA . ASP A 1 110 ? 7.663 -5.198 -20.575 1.00 95.56 110 ASP A CA 1
ATOM 870 C C . ASP A 1 110 ? 8.042 -5.454 -19.111 1.00 95.56 110 ASP A C 1
ATOM 872 O O . ASP A 1 110 ? 9.188 -5.782 -18.787 1.00 95.56 110 ASP A O 1
ATOM 876 N N . ASN A 1 111 ? 7.038 -5.338 -18.236 1.00 93.44 111 ASN A N 1
ATOM 877 C CA . ASN A 1 111 ? 7.164 -5.515 -16.790 1.00 93.44 111 ASN A CA 1
ATOM 878 C C . ASN A 1 111 ? 8.129 -4.520 -16.107 1.00 93.44 111 ASN A C 1
ATOM 880 O O . ASN A 1 111 ? 8.556 -4.789 -14.989 1.00 93.44 111 ASN A O 1
ATOM 884 N N . GLN A 1 112 ? 8.446 -3.383 -16.734 1.00 97.12 112 GLN A N 1
ATOM 885 C CA . GLN A 1 112 ? 9.087 -2.238 -16.081 1.00 97.12 112 GLN A CA 1
ATOM 886 C C . GLN A 1 112 ? 8.044 -1.207 -15.649 1.00 97.12 112 GLN A C 1
ATOM 888 O O . GLN A 1 112 ? 7.013 -1.037 -16.302 1.00 97.12 112 GLN A O 1
ATOM 893 N N . PHE A 1 113 ? 8.330 -0.503 -14.558 1.00 97.25 113 PHE A N 1
ATOM 894 C CA . PHE A 1 113 ? 7.550 0.651 -14.114 1.00 97.25 113 PHE A CA 1
ATOM 895 C C . PHE A 1 113 ? 8.470 1.858 -13.987 1.00 97.25 113 PHE A C 1
ATOM 897 O O . PHE A 1 113 ? 9.670 1.698 -13.844 1.00 97.25 113 PHE A O 1
ATOM 904 N N . ASP A 1 114 ? 7.933 3.069 -14.032 1.00 96.62 114 ASP A N 1
ATOM 905 C CA . ASP A 1 114 ? 8.689 4.290 -13.741 1.00 96.62 114 ASP A CA 1
ATOM 906 C C . ASP A 1 114 ? 7.863 5.102 -12.746 1.00 96.62 114 ASP A C 1
ATOM 908 O O . ASP A 1 114 ? 6.826 5.659 -13.111 1.00 96.62 114 ASP A O 1
ATOM 912 N N . TYR A 1 115 ? 8.263 5.066 -11.472 1.00 95.50 115 TYR A N 1
ATOM 913 C CA . TYR A 1 115 ? 7.543 5.664 -10.344 1.00 95.50 115 TYR A CA 1
ATOM 914 C C . TYR A 1 115 ? 6.054 5.257 -10.273 1.00 95.50 115 TYR A C 1
ATOM 916 O O . TYR A 1 115 ? 5.164 6.107 -10.411 1.00 95.50 115 TYR A O 1
ATOM 924 N N . PRO A 1 116 ? 5.731 3.964 -10.063 1.00 95.69 116 PRO A N 1
ATOM 925 C CA . PRO A 1 116 ? 4.341 3.532 -9.938 1.00 95.69 116 PRO A CA 1
ATOM 926 C C . PRO A 1 116 ? 3.678 4.175 -8.705 1.00 95.69 116 PRO A C 1
ATOM 928 O O . PRO A 1 116 ? 4.159 4.017 -7.588 1.00 95.69 116 PRO A O 1
ATOM 931 N N . ASN A 1 117 ? 2.563 4.886 -8.915 1.00 94.50 117 ASN A N 1
ATOM 932 C CA . ASN A 1 117 ? 1.867 5.658 -7.875 1.00 94.50 117 ASN A CA 1
ATOM 933 C C . ASN A 1 117 ? 0.522 5.023 -7.475 1.00 94.50 117 ASN A C 1
ATOM 935 O O . ASN A 1 117 ? 0.454 4.132 -6.642 1.00 94.50 117 ASN A O 1
ATOM 939 N N . GLY A 1 118 ? -0.589 5.498 -8.043 1.00 94.56 118 GLY A N 1
ATOM 940 C CA . GLY A 1 118 ? -1.919 5.004 -7.695 1.00 94.56 118 GLY A CA 1
ATOM 941 C C . GLY A 1 118 ? -2.139 3.569 -8.170 1.00 94.56 118 GLY A C 1
ATOM 942 O O . GLY A 1 118 ? -1.844 3.237 -9.317 1.00 94.56 118 GLY A O 1
ATOM 943 N N . ILE A 1 119 ? -2.728 2.744 -7.309 1.00 95.56 119 ILE A N 1
ATOM 944 C CA . ILE A 1 119 ? -3.203 1.408 -7.657 1.00 95.56 119 ILE A CA 1
ATOM 945 C C . ILE A 1 119 ? -4.685 1.289 -7.314 1.00 95.56 119 ILE A C 1
ATOM 947 O O . ILE A 1 119 ? -5.161 1.813 -6.312 1.00 95.56 119 ILE A O 1
ATOM 951 N N . THR A 1 120 ? -5.420 0.578 -8.160 1.00 95.19 120 THR A N 1
ATOM 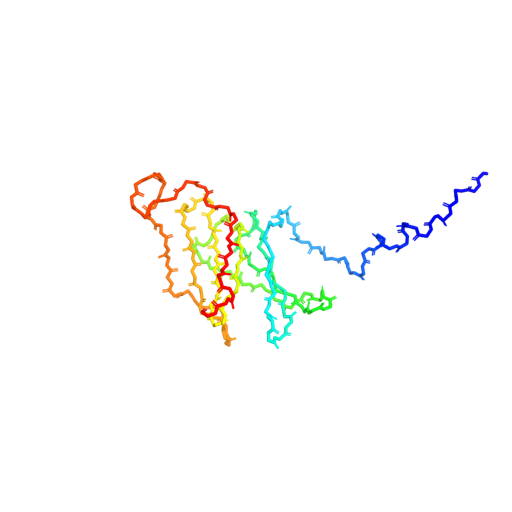952 C CA . THR A 1 120 ? -6.749 0.077 -7.833 1.00 95.19 120 THR A CA 1
ATOM 953 C C . THR A 1 120 ? -6.847 -1.373 -8.274 1.00 95.19 120 THR A C 1
ATOM 955 O O . THR A 1 120 ? -6.087 -1.844 -9.122 1.00 95.19 120 THR A O 1
ATOM 958 N N . VAL A 1 121 ? -7.794 -2.086 -7.693 1.00 92.56 121 VAL A N 1
ATOM 959 C CA . VAL A 1 121 ? -8.073 -3.480 -7.998 1.00 92.56 121 VAL A CA 1
ATOM 960 C C . VAL A 1 121 ? -9.511 -3.581 -8.462 1.00 92.56 121 VAL A C 1
ATOM 962 O O . VAL A 1 121 ? -10.401 -2.918 -7.932 1.00 92.56 121 VAL A O 1
ATOM 965 N N . ASN A 1 122 ? -9.761 -4.416 -9.468 1.00 89.81 122 ASN A N 1
ATOM 966 C CA . ASN A 1 122 ? -11.134 -4.666 -9.873 1.00 89.81 122 ASN A CA 1
ATOM 967 C C . ASN A 1 122 ? -11.848 -5.475 -8.778 1.00 89.81 122 ASN A C 1
ATOM 969 O O . ASN A 1 122 ? -11.525 -6.644 -8.530 1.00 89.81 122 ASN A O 1
ATOM 973 N N . ILE A 1 123 ? -12.824 -4.830 -8.144 1.00 74.00 123 ILE A N 1
ATOM 974 C CA . ILE A 1 123 ? -13.668 -5.397 -7.089 1.00 74.00 123 ILE A CA 1
ATOM 975 C C . ILE A 1 123 ? -14.826 -6.243 -7.640 1.00 74.00 123 ILE A C 1
ATOM 977 O O . ILE A 1 123 ? -15.485 -6.946 -6.879 1.00 74.00 123 ILE A O 1
ATOM 981 N N . ARG A 1 124 ? -15.078 -6.213 -8.957 1.00 65.25 124 ARG A N 1
ATOM 982 C CA . ARG A 1 124 ? -16.097 -7.050 -9.602 1.00 65.25 124 ARG A CA 1
ATOM 983 C C . ARG A 1 124 ? -15.467 -8.342 -10.148 1.00 65.25 124 ARG A C 1
ATOM 985 O O . ARG A 1 124 ? -14.341 -8.283 -10.653 1.00 65.25 124 ARG A O 1
ATOM 992 N N . PRO A 1 125 ? -16.140 -9.497 -9.997 1.00 59.78 125 PRO A N 1
ATOM 993 C CA . PRO A 1 125 ? -15.688 -10.764 -10.566 1.00 59.78 125 PRO A CA 1
ATOM 994 C C . PRO A 1 125 ? -15.631 -10.732 -12.096 1.00 59.78 125 PRO A C 1
ATOM 996 O O . PRO A 1 125 ? -16.413 -9.971 -12.711 1.00 59.78 125 PRO A O 1
#

Secondary structure (DSSP, 8-state):
-PPP--HHHHTTS-SS-----SSEEEEEE-TTT--EEEEESSSSEEEEE-TT--EEEEEE-TT-SSEEEEEEETTEEEEEETTTTEEEEEEESSSEEEEEEE--SBSSSTT-BSS----------

InterPro domains:
  IPR011042 Six-bladed beta-propeller, TolB-like [G3DSA:2.120.10.30] (16-124)